Protein AF-A0A432FQ76-F1 (afdb_monomer_lite)

pLDDT: mean 78.93, std 12.91, range [48.25, 94.06]

Structure (mmCIF, N/CA/C/O backbone):
data_AF-A0A432FQ76-F1
#
_entry.id   AF-A0A432FQ76-F1
#
loop_
_atom_site.group_PDB
_atom_site.id
_atom_site.type_symbol
_atom_site.label_atom_id
_atom_site.label_alt_id
_atom_site.label_comp_id
_atom_site.label_asym_id
_atom_site.label_entity_id
_atom_site.label_seq_id
_atom_site.pdbx_PDB_ins_code
_atom_site.Cartn_x
_atom_site.Cartn_y
_atom_site.Cartn_z
_atom_site.occupancy
_atom_site.B_iso_or_equiv
_atom_site.auth_seq_id
_atom_site.auth_comp_id
_atom_site.auth_asym_id
_atom_site.auth_atom_id
_atom_site.pdbx_PDB_model_num
ATOM 1 N N . MET A 1 1 ? 16.239 -18.489 -16.774 1.00 57.66 1 MET A N 1
ATOM 2 C CA . MET A 1 1 ? 15.582 -17.167 -16.896 1.00 57.66 1 MET A CA 1
ATOM 3 C C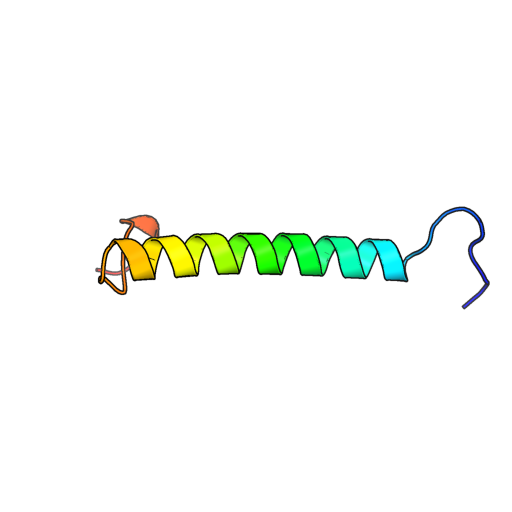 . MET A 1 1 ? 16.273 -16.365 -17.988 1.00 57.66 1 MET A C 1
ATOM 5 O O . MET A 1 1 ? 17.384 -15.907 -17.774 1.00 57.66 1 MET A O 1
ATOM 9 N N . ALA A 1 2 ? 15.656 -16.237 -19.162 1.00 72.25 2 ALA A N 1
ATOM 10 C CA . ALA A 1 2 ? 16.182 -15.382 -20.226 1.00 72.25 2 ALA A CA 1
ATOM 11 C C . ALA A 1 2 ? 15.979 -13.897 -19.876 1.00 72.25 2 ALA A C 1
ATOM 13 O O . ALA A 1 2 ? 14.949 -13.537 -19.300 1.00 72.25 2 ALA A O 1
ATOM 14 N N . LEU A 1 3 ? 16.941 -13.044 -20.239 1.00 68.75 3 LEU A N 1
ATOM 15 C CA . LEU A 1 3 ? 16.842 -11.590 -20.114 1.00 68.75 3 LEU A CA 1
ATOM 16 C C . LEU A 1 3 ? 15.680 -11.088 -20.991 1.00 68.75 3 LEU A C 1
ATOM 18 O O . LEU A 1 3 ? 15.777 -11.021 -22.214 1.00 68.75 3 LEU A O 1
ATOM 22 N N . ARG A 1 4 ? 14.538 -10.778 -20.371 1.00 68.25 4 ARG A N 1
ATOM 23 C CA . ARG A 1 4 ? 13.356 -10.237 -21.058 1.00 68.25 4 ARG A CA 1
ATOM 24 C C . ARG A 1 4 ? 13.555 -8.729 -21.246 1.00 68.25 4 ARG A C 1
ATOM 26 O O . ARG A 1 4 ? 13.257 -7.953 -20.348 1.00 68.25 4 ARG A O 1
ATOM 33 N N . ILE A 1 5 ? 14.032 -8.318 -22.422 1.00 71.00 5 ILE A N 1
ATOM 34 C CA . ILE A 1 5 ? 14.382 -6.914 -22.738 1.00 71.00 5 ILE A CA 1
ATOM 35 C C . ILE A 1 5 ? 13.166 -5.966 -22.660 1.00 71.00 5 ILE A C 1
ATOM 37 O O . ILE A 1 5 ? 13.310 -4.794 -22.333 1.00 71.00 5 ILE A O 1
ATOM 41 N N . ARG A 1 6 ? 11.951 -6.466 -22.919 1.00 78.06 6 ARG A N 1
ATOM 42 C CA . ARG A 1 6 ? 10.727 -5.645 -22.980 1.00 78.06 6 ARG A CA 1
ATOM 43 C C . ARG A 1 6 ? 9.928 -5.588 -21.672 1.00 78.06 6 ARG A C 1
ATOM 45 O O . ARG A 1 6 ? 9.136 -4.671 -21.487 1.00 78.06 6 ARG A O 1
ATOM 52 N N . THR A 1 7 ? 10.100 -6.553 -20.768 1.00 79.69 7 THR A N 1
ATOM 53 C CA . THR A 1 7 ? 9.287 -6.645 -19.545 1.00 79.69 7 THR A CA 1
ATOM 54 C C . THR A 1 7 ? 10.143 -7.107 -18.378 1.00 79.69 7 THR A C 1
ATOM 56 O O . THR A 1 7 ? 10.473 -8.288 -18.254 1.00 79.69 7 THR A O 1
ATOM 59 N N . ASN A 1 8 ? 10.486 -6.165 -17.501 1.00 86.94 8 ASN A N 1
ATOM 60 C CA . ASN A 1 8 ? 11.240 -6.446 -16.291 1.00 86.94 8 ASN A CA 1
ATOM 61 C C . ASN A 1 8 ? 10.297 -6.971 -15.197 1.00 86.94 8 ASN A C 1
ATOM 63 O O . ASN A 1 8 ? 9.621 -6.211 -14.502 1.00 86.94 8 ASN A O 1
ATOM 67 N N . VAL A 1 9 ? 10.249 -8.297 -15.054 1.00 87.06 9 VAL A N 1
ATOM 68 C CA . VAL A 1 9 ? 9.411 -8.974 -14.053 1.00 87.06 9 VAL A CA 1
ATOM 69 C C . VAL A 1 9 ? 9.791 -8.556 -12.628 1.00 87.06 9 VAL A C 1
ATOM 71 O O . VAL A 1 9 ? 8.901 -8.407 -11.797 1.00 87.06 9 VAL A O 1
ATOM 74 N N . MET A 1 10 ? 11.072 -8.289 -12.352 1.00 88.31 10 MET A N 1
ATOM 75 C CA . MET A 1 10 ? 11.518 -7.828 -11.032 1.00 88.31 10 MET A CA 1
ATOM 76 C C . MET A 1 10 ? 11.004 -6.422 -10.720 1.00 88.31 10 MET A C 1
ATOM 78 O O . MET A 1 10 ? 10.516 -6.192 -9.617 1.00 88.31 10 MET A O 1
ATOM 82 N N . SER A 1 11 ? 11.019 -5.506 -11.694 1.00 88.31 11 SER A N 1
ATOM 83 C CA . SER A 1 11 ? 10.413 -4.175 -11.542 1.00 88.31 11 SER A CA 1
ATOM 84 C C . SER A 1 11 ? 8.903 -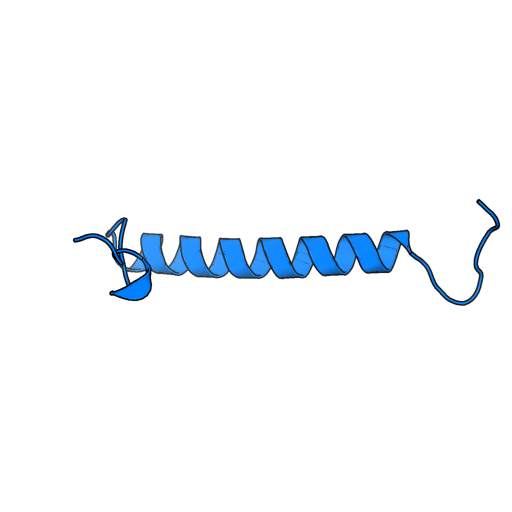4.258 -11.316 1.00 88.31 11 SER A C 1
ATOM 86 O O . SER A 1 11 ? 8.384 -3.567 -10.447 1.00 88.31 11 SER A O 1
ATOM 88 N N . LEU A 1 12 ? 8.198 -5.142 -12.029 1.00 91.44 12 LEU A N 1
ATOM 89 C CA . LEU A 1 12 ? 6.760 -5.367 -11.823 1.00 91.44 12 LEU A CA 1
ATOM 90 C C . LEU A 1 12 ? 6.454 -5.932 -10.429 1.00 91.44 12 LEU A C 1
ATOM 92 O O . LEU A 1 12 ? 5.488 -5.525 -9.788 1.00 91.44 12 LEU A O 1
ATOM 96 N N . VAL A 1 13 ? 7.265 -6.876 -9.947 1.00 91.81 13 VAL A N 1
ATOM 97 C CA . VAL A 1 13 ? 7.157 -7.423 -8.586 1.00 91.81 13 VAL A CA 1
ATOM 98 C C . VAL A 1 13 ? 7.408 -6.320 -7.555 1.00 91.81 13 VAL A C 1
ATOM 100 O O . VAL A 1 13 ? 6.599 -6.148 -6.645 1.00 91.81 13 VAL A O 1
ATOM 103 N N . ALA A 1 14 ? 8.466 -5.524 -7.731 1.00 90.44 14 ALA A N 1
ATOM 104 C CA . ALA A 1 14 ? 8.790 -4.404 -6.852 1.00 90.44 14 ALA A CA 1
ATOM 105 C C . ALA A 1 14 ? 7.665 -3.357 -6.807 1.00 90.44 14 ALA A C 1
ATOM 107 O O . ALA A 1 14 ? 7.280 -2.931 -5.722 1.00 90.44 14 ALA A O 1
ATOM 108 N N . GLN A 1 15 ? 7.073 -3.005 -7.952 1.00 93.56 15 GLN A N 1
ATOM 109 C CA . GLN A 1 15 ? 5.920 -2.099 -8.025 1.00 93.56 15 GLN A CA 1
ATOM 110 C C . GLN A 1 15 ? 4.695 -2.651 -7.284 1.00 93.56 15 GLN A C 1
ATOM 112 O O . GLN A 1 15 ? 4.035 -1.907 -6.561 1.00 93.56 15 GLN A O 1
ATOM 117 N N . ARG A 1 16 ? 4.405 -3.956 -7.395 1.00 93.50 16 ARG A N 1
ATOM 118 C CA . ARG A 1 16 ? 3.313 -4.587 -6.631 1.00 93.50 16 ARG A CA 1
ATOM 119 C C . ARG A 1 16 ? 3.564 -4.541 -5.127 1.00 93.50 16 ARG A C 1
ATOM 121 O O . ARG A 1 16 ? 2.657 -4.198 -4.371 1.00 93.5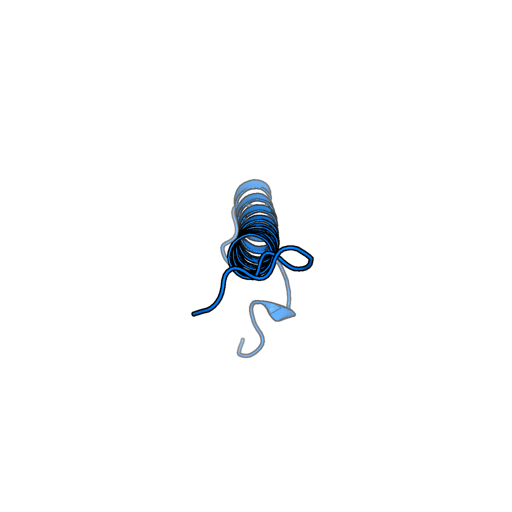0 16 ARG A O 1
ATOM 128 N N . HIS A 1 17 ? 4.785 -4.853 -4.690 1.00 93.69 17 HIS A N 1
ATOM 129 C CA . HIS A 1 17 ? 5.148 -4.746 -3.277 1.00 93.69 17 HIS A CA 1
ATOM 130 C C . HIS A 1 17 ? 5.085 -3.301 -2.784 1.00 93.69 17 HIS A C 1
ATOM 132 O O . HIS A 1 17 ? 4.585 -3.068 -1.690 1.00 93.69 17 HIS A O 1
ATOM 138 N N . PHE A 1 18 ? 5.515 -2.334 -3.596 1.00 92.94 18 PHE A N 1
ATOM 139 C CA . PHE A 1 18 ? 5.410 -0.916 -3.269 1.00 92.94 18 PHE A CA 1
ATOM 140 C C . PHE A 1 18 ? 3.951 -0.475 -3.102 1.00 92.94 18 PHE A C 1
ATOM 142 O O . PHE A 1 18 ? 3.620 0.139 -2.093 1.00 92.94 18 PHE A O 1
ATOM 149 N N . GLY A 1 19 ? 3.057 -0.861 -4.020 1.00 94.06 19 GLY A N 1
ATOM 150 C CA . GLY A 1 19 ? 1.622 -0.585 -3.897 1.00 94.06 19 GLY A CA 1
ATOM 151 C C . GLY A 1 19 ? 1.005 -1.199 -2.635 1.00 94.06 19 GLY A C 1
ATOM 152 O O . GLY A 1 19 ? 0.273 -0.528 -1.908 1.00 94.06 19 GLY A O 1
ATOM 153 N N . ALA A 1 20 ? 1.360 -2.447 -2.316 1.00 93.56 20 ALA A N 1
ATOM 154 C CA . ALA A 1 20 ? 0.911 -3.105 -1.090 1.00 93.56 20 ALA A CA 1
ATOM 155 C C . ALA A 1 20 ? 1.450 -2.418 0.180 1.00 93.56 20 ALA A C 1
ATOM 157 O O . ALA A 1 20 ? 0.706 -2.224 1.141 1.00 93.56 20 ALA A O 1
ATOM 158 N N . SER A 1 21 ? 2.726 -2.025 0.192 1.00 91.81 21 SER A N 1
ATOM 159 C CA . SER A 1 21 ? 3.339 -1.281 1.299 1.00 91.81 21 SER A CA 1
ATOM 160 C C . SER A 1 21 ? 2.724 0.109 1.468 1.00 91.81 21 SER A C 1
ATOM 162 O O . SER A 1 21 ? 2.474 0.515 2.599 1.00 91.81 21 SER A O 1
ATOM 164 N N . GLY A 1 22 ? 2.400 0.804 0.373 1.00 92.88 22 GLY A N 1
ATOM 165 C CA . GLY A 1 22 ? 1.690 2.085 0.400 1.00 92.88 22 GLY A CA 1
ATOM 166 C C . GLY A 1 22 ? 0.290 1.964 1.006 1.00 92.88 22 GLY A C 1
ATOM 167 O O . GLY A 1 22 ? -0.071 2.748 1.881 1.00 92.88 22 GLY A O 1
ATOM 168 N N . GLY A 1 23 ? -0.466 0.926 0.633 1.00 90.94 23 GLY A N 1
ATOM 169 C CA . GLY A 1 23 ? -1.769 0.639 1.242 1.00 90.94 23 GLY A CA 1
ATOM 170 C C . GLY A 1 23 ? -1.677 0.339 2.744 1.00 90.94 23 GLY A C 1
ATOM 171 O O . GLY A 1 23 ? -2.477 0.842 3.533 1.00 90.94 23 GLY A O 1
ATOM 172 N N . LYS A 1 24 ? -0.659 -0.423 3.168 1.00 88.50 24 LYS A N 1
ATOM 173 C CA . LYS A 1 24 ? -0.386 -0.663 4.596 1.00 88.50 24 LYS A CA 1
ATOM 174 C C . LYS A 1 24 ? -0.021 0.628 5.325 1.00 88.50 24 LYS A C 1
ATOM 176 O O . LYS A 1 24 ? -0.548 0.878 6.403 1.00 88.50 24 LYS A O 1
ATOM 181 N N . MET A 1 25 ? 0.840 1.458 4.738 1.00 89.38 25 MET A N 1
ATOM 182 C CA . MET A 1 25 ? 1.252 2.736 5.319 1.00 89.38 25 MET A CA 1
ATOM 183 C C . MET A 1 25 ? 0.063 3.681 5.508 1.00 89.38 25 MET A C 1
ATOM 185 O O . MET A 1 25 ? -0.073 4.263 6.580 1.00 89.38 25 MET A O 1
ATOM 189 N N . ALA A 1 26 ? -0.831 3.776 4.521 1.00 88.25 26 ALA A N 1
ATOM 190 C CA . ALA A 1 26 ? -2.056 4.565 4.632 1.00 88.25 26 ALA A CA 1
ATOM 191 C C . ALA A 1 26 ? -2.931 4.094 5.806 1.00 88.25 26 ALA A C 1
ATOM 193 O O . ALA A 1 26 ? -3.379 4.911 6.603 1.00 88.25 26 ALA A O 1
ATOM 194 N N . LYS A 1 27 ? -3.092 2.775 5.979 1.00 85.69 27 LYS A N 1
ATOM 195 C CA . LYS A 1 27 ? -3.833 2.197 7.111 1.00 85.69 27 LYS A CA 1
ATOM 196 C C . LYS A 1 27 ? -3.155 2.452 8.461 1.00 85.69 27 LYS A C 1
ATOM 198 O O . LYS A 1 27 ? -3.828 2.706 9.456 1.00 85.69 27 LYS A O 1
ATOM 203 N N . HIS A 1 28 ? -1.825 2.389 8.516 1.00 85.38 28 HIS A N 1
ATOM 204 C CA . HIS A 1 28 ? -1.075 2.738 9.724 1.00 85.38 28 HIS A CA 1
ATOM 205 C C . HIS A 1 28 ? -1.215 4.221 10.073 1.00 85.38 28 HIS A C 1
ATOM 207 O O . HIS A 1 28 ? -1.386 4.537 11.245 1.00 85.38 28 HIS A O 1
ATOM 213 N N . MET A 1 29 ? -1.197 5.112 9.078 1.00 86.75 29 MET A N 1
ATOM 214 C CA . MET A 1 29 ? -1.466 6.536 9.290 1.00 86.75 29 MET A CA 1
ATOM 215 C C . MET A 1 29 ? -2.892 6.796 9.749 1.00 86.75 29 MET A C 1
ATOM 217 O O . MET A 1 29 ? -3.087 7.593 10.6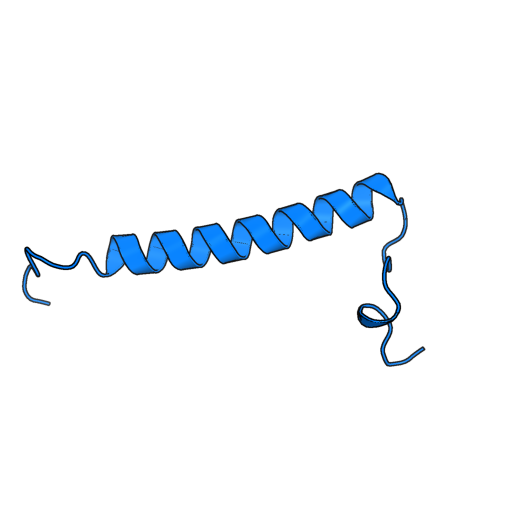56 1.00 86.75 29 MET A O 1
ATOM 221 N N . GLU A 1 30 ? -3.872 6.087 9.195 1.00 84.44 30 GLU A N 1
ATOM 222 C CA . GLU A 1 30 ? -5.258 6.164 9.653 1.00 84.44 30 GLU A CA 1
ATOM 223 C C . GLU A 1 30 ? -5.362 5.821 11.149 1.00 84.44 30 GLU A C 1
ATOM 225 O O . GLU A 1 30 ? -5.967 6.567 11.912 1.00 84.44 30 GLU A O 1
ATOM 230 N N . ARG A 1 31 ? -4.720 4.728 11.585 1.00 83.06 31 ARG A N 1
ATOM 231 C CA . ARG A 1 31 ? -4.680 4.277 12.995 1.00 83.06 31 ARG A CA 1
ATOM 232 C C . ARG A 1 31 ? -3.907 5.213 13.911 1.00 83.06 31 ARG A C 1
ATOM 234 O O . ARG A 1 31 ? -4.299 5.420 15.051 1.00 83.06 31 ARG A O 1
ATOM 241 N N . LEU A 1 32 ? -2.814 5.787 13.421 1.00 82.44 32 LEU A N 1
ATOM 242 C CA . LEU A 1 32 ? -2.040 6.761 14.183 1.00 82.44 32 LEU A CA 1
ATOM 243 C C . LEU A 1 32 ? -2.818 8.069 14.371 1.00 82.44 32 LEU A C 1
ATOM 245 O O . LEU A 1 32 ? -2.773 8.644 15.451 1.00 82.44 32 LEU A O 1
ATOM 249 N N . ALA A 1 33 ? -3.538 8.521 13.342 1.00 80.94 33 ALA A N 1
ATOM 250 C CA . ALA A 1 33 ? -4.343 9.738 13.399 1.00 80.94 33 ALA A CA 1
ATOM 251 C 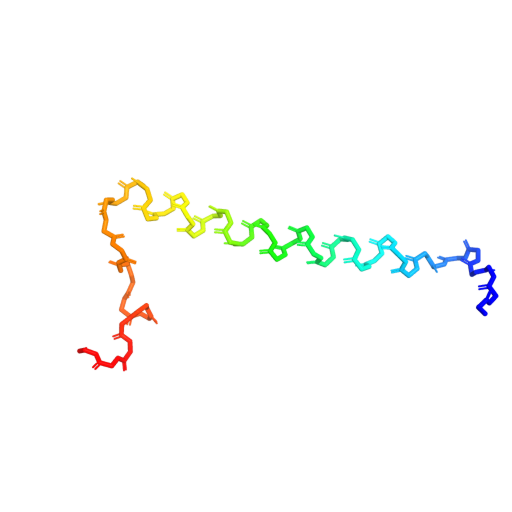C . ALA A 1 33 ? -5.589 9.589 14.284 1.00 80.94 33 ALA A C 1
ATOM 253 O O . ALA A 1 33 ? -5.984 10.551 14.936 1.00 80.94 33 ALA A O 1
ATOM 254 N N . SER A 1 34 ? -6.209 8.407 14.313 1.00 80.69 34 SER A N 1
ATOM 255 C CA . SER A 1 34 ? -7.376 8.142 15.162 1.00 80.69 34 SER A CA 1
ATOM 256 C C . SER A 1 34 ? -7.014 7.762 16.599 1.00 80.69 34 SER A C 1
ATOM 258 O O . SER A 1 34 ? -7.857 7.893 17.478 1.00 80.69 34 SER A O 1
ATOM 260 N N . GLY A 1 35 ? -5.805 7.238 16.837 1.00 78.56 35 GLY A N 1
ATOM 261 C CA . GLY A 1 35 ? -5.401 6.660 18.123 1.00 78.56 35 GLY A CA 1
ATOM 262 C C . GLY A 1 35 ? -6.021 5.288 18.423 1.00 78.56 35 GLY A C 1
ATOM 263 O O . GLY A 1 35 ? -5.583 4.615 19.353 1.00 78.56 35 GLY A O 1
ATOM 264 N N . GLU A 1 36 ? -6.983 4.840 17.614 1.00 72.56 36 GLU A N 1
ATOM 265 C CA . GLU A 1 36 ? -7.698 3.580 17.787 1.00 72.56 36 GLU A CA 1
ATOM 266 C C . GLU A 1 36 ? -7.120 2.477 16.893 1.00 72.56 36 GLU A C 1
ATOM 268 O O . GLU A 1 36 ? -6.754 2.664 15.727 1.00 72.56 36 GLU A O 1
ATOM 273 N N . ARG A 1 37 ? -7.038 1.262 17.443 1.00 66.62 37 ARG A N 1
ATOM 274 C CA . ARG A 1 37 ? -6.555 0.085 16.700 1.00 66.62 37 ARG A CA 1
ATOM 275 C C . ARG A 1 37 ? -7.535 -0.327 15.589 1.00 66.62 37 ARG A C 1
ATOM 277 O O . ARG A 1 37 ? -7.114 -0.944 14.604 1.00 66.62 37 ARG A O 1
ATOM 284 N N . ILE A 1 38 ? -8.818 -0.006 15.760 1.00 61.72 38 ILE A N 1
ATOM 285 C CA . ILE A 1 38 ? -9.937 -0.314 14.865 1.00 61.72 38 ILE A CA 1
ATOM 286 C C . ILE A 1 38 ? -10.572 1.015 14.448 1.00 61.72 38 ILE A C 1
ATOM 288 O O . ILE A 1 38 ? -11.120 1.719 15.286 1.00 61.72 38 ILE A O 1
ATOM 292 N N . ASN A 1 39 ? -10.521 1.346 13.156 1.00 64.44 39 ASN A N 1
ATOM 293 C CA . ASN A 1 39 ? -11.014 2.639 12.651 1.00 64.44 39 ASN A CA 1
ATOM 294 C C . ASN A 1 39 ? -12.214 2.549 11.713 1.00 64.44 39 ASN A C 1
ATOM 296 O O . ASN A 1 39 ? -12.800 3.569 11.358 1.00 64.44 39 ASN A O 1
ATOM 300 N N . LYS A 1 40 ? -12.568 1.343 11.266 1.00 62.62 40 LYS A N 1
ATOM 301 C CA . LYS A 1 40 ? -13.701 1.101 10.368 1.00 62.62 40 LYS A CA 1
ATOM 302 C C . LYS A 1 40 ? -14.495 -0.089 10.883 1.00 62.62 40 LYS A C 1
ATOM 304 O O . LYS A 1 40 ? -13.892 -1.038 11.364 1.00 62.62 40 LYS A O 1
ATOM 309 N N . ALA A 1 41 ? -15.809 -0.100 10.658 1.00 61.22 41 ALA A N 1
ATOM 310 C CA . ALA A 1 41 ? -16.651 -1.280 10.899 1.00 61.22 41 ALA A CA 1
ATOM 311 C C . ALA A 1 41 ? -16.166 -2.523 10.115 1.00 61.22 41 ALA A C 1
ATOM 313 O O . ALA A 1 41 ? -16.364 -3.652 10.533 1.00 61.22 41 ALA A O 1
ATOM 314 N N . ALA A 1 42 ? -15.455 -2.325 8.997 1.00 64.12 42 ALA A N 1
ATOM 315 C CA . ALA A 1 42 ? -14.796 -3.406 8.258 1.00 64.12 42 ALA A CA 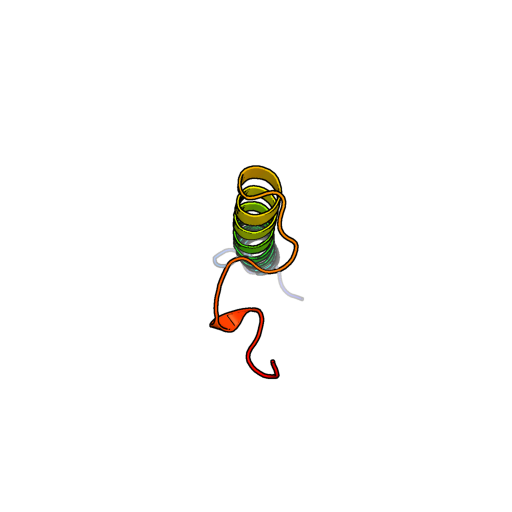1
ATOM 316 C C . ALA A 1 42 ? -13.532 -3.966 8.948 1.00 64.12 42 ALA A C 1
ATOM 318 O O . ALA A 1 42 ? -13.126 -5.086 8.649 1.00 64.12 42 ALA A O 1
ATOM 319 N N . ASP A 1 43 ? -12.894 -3.199 9.841 1.00 62.41 43 ASP A N 1
ATOM 320 C CA . ASP A 1 43 ? -11.785 -3.673 10.681 1.00 62.41 43 ASP A CA 1
ATOM 321 C C . ASP A 1 43 ? -12.292 -4.494 11.890 1.00 62.41 43 ASP A C 1
ATOM 323 O O . ASP A 1 43 ? -11.471 -5.118 12.564 1.00 62.41 43 ASP A O 1
ATOM 327 N N . ASP A 1 44 ? -13.614 -4.523 12.121 1.00 61.34 44 ASP A N 1
ATOM 328 C CA . ASP A 1 44 ? -14.312 -5.244 13.194 1.00 61.34 44 ASP A CA 1
ATOM 329 C C . ASP A 1 44 ? -15.547 -5.998 12.667 1.00 61.34 44 ASP A C 1
ATOM 331 O O . ASP A 1 44 ? -16.682 -5.747 13.045 1.00 61.34 44 ASP A O 1
ATOM 335 N N . ALA A 1 45 ? -15.348 -6.924 11.727 1.00 56.03 45 ALA A N 1
ATOM 336 C CA . ALA A 1 45 ? -16.450 -7.721 11.174 1.00 56.03 45 ALA A CA 1
ATOM 337 C C . ALA A 1 45 ? -16.924 -8.865 12.105 1.00 56.03 45 ALA A C 1
ATOM 339 O O . ALA A 1 45 ? -17.717 -9.703 11.681 1.00 56.03 45 ALA A O 1
ATOM 340 N N . ALA A 1 46 ? -16.412 -8.943 13.338 1.00 57.62 46 ALA A N 1
ATOM 341 C CA . ALA A 1 46 ? -16.720 -10.003 14.303 1.00 57.62 46 ALA A CA 1
ATOM 342 C C . ALA A 1 46 ? -17.099 -9.475 15.705 1.00 57.62 46 ALA A C 1
ATOM 344 O O . ALA A 1 46 ? -17.217 -10.287 16.625 1.00 57.62 46 ALA A O 1
ATOM 345 N N . GLY A 1 47 ? -17.276 -8.156 15.855 1.00 48.25 47 GLY A N 1
ATOM 346 C CA . GLY A 1 47 ? -17.703 -7.465 17.076 1.00 48.25 47 GLY A CA 1
ATOM 347 C C . GLY A 1 47 ? -19.049 -6.780 16.904 1.00 48.25 47 GLY A C 1
ATOM 348 O O . GLY A 1 47 ? -19.250 -6.132 15.852 1.00 48.25 47 GLY A O 1
#

Radius of gyration: 17.25 Å; chains: 1; bounding box: 34×27×41 Å

Foldseek 3Di:
DDDPVPDDVVVVVVVVVVVVVVVVVVVVVQCVVVVDPDDDVVSVVPD

Secondary structure (DSSP, 8-state):
----SS--HHHHHHHHHHHHHHHHHHHHHHHHHH--S--SGGG-TT-

Sequence (47 aa):
MALRIRTNVMSLVAQRHFGASGGKMAKHMERLASGERINKAADDAAG